P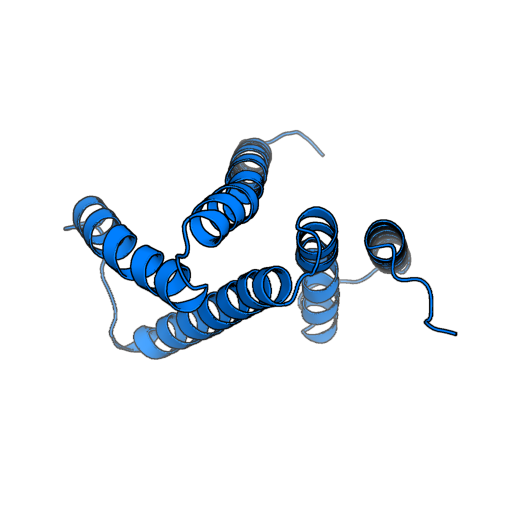rotein AF-A0A497LPA5-F1 (afdb_monomer_lite)

pLDDT: mean 80.52, std 7.88, range [37.75, 90.12]

Foldseek 3Di:
DDDDPVNVVVVVVVVVVVVLLVVLLVCVVVVQALLNSLVVCCVVVVVVVCVVCPPPDDDDPVCVVVVVVVSVVVSVVSSVLSVCVVVPQDSQLSVLQVVLVVLVVVVVCVVVVVDDDDPVVNVVNVVSNVVSVVSNVDDPDD

Sequence (142 aa):
MKFTKSHALLVIASIGFSFILVFSTTLKNSGISSLQQVFSRMAFSLPLIFLLMMGKAKLEFRDSPHFMLRGLVFSAFLFSALSSIAFGCPVPVTVALIYTQPFFTAVISFLSGREKTSARKLAIVLVGMFGAFLASGLTPQQ

Secondary structure (DSSP, 8-state):
----HHHHHHHHHHHHHHHHHHHHHHHHHTT--HHHHHHHHHHHHHHHHHHHHTTT----GGGHHHHHHHHHHHHHHHHHHHHHHHTT--HHHHHHHHTTHHHHHHHHHHHTT-S---HHHHHHHHHHHHHHHHHTT-PPP-

Structure (mmCIF, N/CA/C/O backbone):
data_AF-A0A497LPA5-F1
#
_entry.id   AF-A0A497LPA5-F1
#
loop_
_atom_site.group_PDB
_atom_site.id
_atom_site.type_symbol
_atom_site.label_atom_id
_atom_site.label_alt_id
_atom_site.label_comp_id
_atom_site.label_asym_id
_atom_site.label_entity_id
_atom_site.label_seq_id
_atom_site.pdbx_PDB_ins_code
_atom_site.Cartn_x
_atom_site.Cartn_y
_atom_site.Cartn_z
_atom_site.occupancy
_atom_site.B_iso_or_equiv
_atom_site.auth_seq_id
_atom_site.auth_comp_id
_atom_site.auth_asym_id
_atom_site.auth_atom_id
_atom_site.pdbx_PDB_model_num
ATOM 1 N N . MET A 1 1 ? -29.089 -2.708 3.037 1.00 57.69 1 MET A N 1
ATOM 2 C CA . MET A 1 1 ? -28.338 -1.622 3.714 1.00 57.69 1 MET A CA 1
ATOM 3 C C . MET A 1 1 ? -28.682 -0.308 3.026 1.00 57.69 1 MET A C 1
ATOM 5 O O . MET A 1 1 ? -28.782 -0.318 1.807 1.00 57.69 1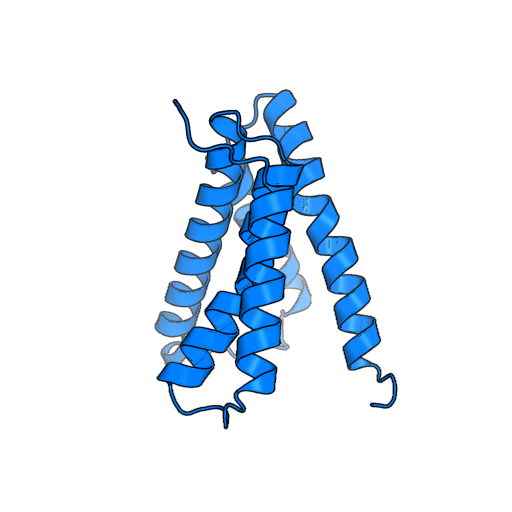 MET A O 1
ATOM 9 N N . LYS A 1 2 ? -28.919 0.786 3.765 1.00 63.50 2 LYS A N 1
ATOM 10 C CA . LYS A 1 2 ? -29.151 2.117 3.170 1.00 63.50 2 LYS A CA 1
ATOM 11 C C . LYS A 1 2 ? -27.805 2.751 2.803 1.00 63.50 2 LYS A C 1
ATOM 13 O O . LYS A 1 2 ? -26.860 2.636 3.580 1.00 63.50 2 LYS A O 1
ATOM 18 N N . PHE A 1 3 ? -27.720 3.405 1.647 1.00 74.69 3 PHE A N 1
ATOM 19 C CA . PHE A 1 3 ? -26.517 4.127 1.228 1.00 74.69 3 PHE A CA 1
ATOM 20 C C . PHE A 1 3 ? -26.295 5.321 2.166 1.00 74.69 3 PHE A C 1
ATOM 22 O O . PHE A 1 3 ? -27.200 6.127 2.376 1.00 74.69 3 PHE A O 1
ATOM 29 N N . THR A 1 4 ? -25.120 5.410 2.785 1.00 89.06 4 THR A N 1
ATOM 30 C CA . THR A 1 4 ? -24.794 6.461 3.766 1.00 89.06 4 THR A CA 1
ATOM 31 C C . THR A 1 4 ? -23.632 7.325 3.284 1.00 89.06 4 THR A C 1
ATOM 33 O O . THR A 1 4 ? -22.906 6.940 2.369 1.00 89.06 4 THR A O 1
ATOM 36 N N . LYS A 1 5 ? -23.397 8.473 3.936 1.00 82.62 5 LYS A N 1
ATOM 37 C CA . LYS A 1 5 ? -22.243 9.352 3.657 1.00 82.62 5 LYS A CA 1
ATOM 38 C C . LYS A 1 5 ? -20.899 8.602 3.691 1.00 82.62 5 LYS A C 1
ATOM 40 O O . LYS A 1 5 ? -20.010 8.904 2.904 1.00 82.62 5 LYS A O 1
ATOM 45 N N . SER A 1 6 ? -20.775 7.577 4.536 1.00 79.81 6 SER A N 1
ATOM 46 C CA . SER A 1 6 ? -19.594 6.704 4.598 1.00 79.81 6 SER A CA 1
ATOM 47 C C . SER A 1 6 ? -19.369 5.915 3.305 1.00 79.81 6 SER A C 1
ATOM 49 O O . SER A 1 6 ? -18.229 5.748 2.888 1.00 79.81 6 SER A O 1
ATOM 51 N N . HIS A 1 7 ? -20.442 5.471 2.640 1.00 82.69 7 HIS A N 1
ATOM 52 C CA . HIS A 1 7 ? -20.341 4.769 1.358 1.00 82.69 7 HIS A CA 1
ATOM 53 C C . HIS A 1 7 ? -19.873 5.719 0.249 1.00 82.69 7 HIS A C 1
ATOM 55 O O . HIS A 1 7 ? -19.032 5.341 -0.559 1.00 82.69 7 HIS A O 1
ATOM 61 N N . ALA A 1 8 ? -20.338 6.972 0.252 1.00 84.00 8 ALA A N 1
ATOM 62 C CA . ALA A 1 8 ? -19.860 7.987 -0.687 1.00 84.00 8 ALA A CA 1
ATOM 63 C C . ALA A 1 8 ? -18.360 8.293 -0.498 1.00 84.00 8 ALA A C 1
ATOM 65 O O . ALA A 1 8 ? -17.615 8.338 -1.474 1.00 84.00 8 ALA A O 1
ATOM 66 N N . LEU A 1 9 ? -17.900 8.433 0.753 1.00 83.75 9 LEU A N 1
ATOM 67 C CA . LEU A 1 9 ? -16.475 8.619 1.059 1.00 83.75 9 LEU A CA 1
ATOM 68 C C . LEU A 1 9 ? -15.623 7.425 0.606 1.00 83.75 9 LEU A C 1
ATOM 70 O O . LEU A 1 9 ? -14.528 7.627 0.087 1.00 83.75 9 LEU A O 1
ATOM 74 N N . LEU A 1 10 ? -16.132 6.198 0.757 1.00 81.50 10 LEU A N 1
ATOM 75 C CA . LEU A 1 10 ? -15.461 4.993 0.263 1.00 81.50 10 LEU A CA 1
ATOM 76 C C . LEU A 1 10 ? -15.319 5.004 -1.260 1.00 81.50 10 LEU A C 1
ATOM 78 O O . LEU A 1 10 ? -14.233 4.731 -1.756 1.00 81.50 10 LEU A O 1
ATOM 82 N N . VAL A 1 11 ? -16.369 5.376 -1.996 1.00 84.25 11 VAL A N 1
ATOM 83 C CA . VAL A 1 11 ? -16.310 5.471 -3.465 1.00 84.25 11 VAL A CA 1
ATOM 84 C C . VAL A 1 11 ? -15.262 6.493 -3.909 1.00 84.25 11 VAL A C 1
ATOM 86 O O . VAL A 1 11 ? -14.435 6.188 -4.765 1.00 84.25 11 VAL A O 1
ATOM 89 N N . ILE A 1 12 ? -15.239 7.679 -3.292 1.00 84.88 12 ILE A N 1
ATOM 90 C CA . ILE A 1 12 ? -14.239 8.716 -3.594 1.00 84.88 12 ILE A CA 1
ATOM 91 C C . ILE A 1 12 ? -12.823 8.202 -3.306 1.00 84.88 12 ILE A C 1
ATOM 93 O O . ILE A 1 12 ? -11.924 8.375 -4.130 1.00 84.88 12 ILE A O 1
ATOM 97 N N . ALA A 1 13 ? -12.624 7.530 -2.169 1.00 81.62 13 ALA A N 1
ATOM 98 C CA . ALA A 1 13 ? -11.336 6.945 -1.817 1.00 81.62 13 ALA A CA 1
ATOM 99 C C . ALA A 1 13 ? -10.897 5.875 -2.830 1.00 81.62 13 ALA A C 1
ATOM 101 O O . ALA A 1 13 ? -9.744 5.886 -3.254 1.00 81.62 13 ALA A O 1
ATOM 102 N N . SER A 1 14 ? -11.800 4.991 -3.265 1.00 78.00 14 SER A N 1
ATOM 103 C CA . SER A 1 14 ? -11.516 3.956 -4.269 1.00 78.00 14 SER A CA 1
ATOM 104 C C . SER A 1 14 ? -11.117 4.546 -5.622 1.00 78.00 14 SER A C 1
ATOM 106 O O . SER A 1 14 ? -10.152 4.083 -6.235 1.00 78.00 14 SER A O 1
ATOM 108 N N . ILE A 1 15 ? -11.805 5.602 -6.065 1.00 81.88 15 ILE A N 1
ATOM 109 C CA . ILE A 1 15 ? -11.448 6.328 -7.290 1.00 81.88 15 ILE A CA 1
ATOM 110 C C . ILE A 1 15 ? -10.050 6.935 -7.139 1.00 81.88 15 ILE A C 1
ATOM 112 O O . ILE A 1 15 ? -9.188 6.693 -7.979 1.00 81.88 15 ILE A O 1
ATOM 116 N N . GLY A 1 16 ? -9.783 7.642 -6.036 1.00 79.69 16 GLY A N 1
ATOM 117 C CA . GLY A 1 16 ? -8.472 8.240 -5.768 1.00 79.69 16 GLY A CA 1
ATOM 118 C C . GLY A 1 16 ? -7.336 7.212 -5.725 1.00 79.69 16 GLY A C 1
ATOM 119 O O . GLY A 1 16 ? -6.281 7.429 -6.317 1.00 79.69 16 GLY A O 1
ATOM 120 N N . PHE A 1 17 ? -7.564 6.057 -5.092 1.00 74.88 17 PHE A N 1
ATOM 121 C CA . PHE A 1 17 ? -6.585 4.969 -5.028 1.00 74.88 17 PHE A CA 1
ATOM 122 C C . PHE A 1 17 ? -6.252 4.378 -6.401 1.00 74.88 17 PHE A C 1
ATOM 124 O O . PHE A 1 17 ? -5.106 3.989 -6.624 1.00 74.88 17 PHE A O 1
ATOM 131 N N . SER A 1 18 ? -7.218 4.344 -7.322 1.00 72.75 18 SER A N 1
ATOM 132 C CA . SER A 1 18 ? -7.024 3.795 -8.671 1.00 72.75 18 SER A CA 1
ATOM 133 C C . SER A 1 18 ? -6.008 4.603 -9.488 1.00 72.75 18 SER A C 1
ATOM 135 O O . SER A 1 18 ? -5.280 4.045 -10.306 1.00 72.75 18 SER A O 1
ATOM 137 N N . PHE A 1 19 ? -5.884 5.906 -9.224 1.00 80.06 19 PHE A N 1
ATOM 138 C CA . PHE A 1 19 ? -4.924 6.770 -9.912 1.00 80.06 19 PHE A CA 1
ATOM 139 C C . PHE A 1 19 ? -3.478 6.572 -9.445 1.00 80.06 19 PHE A C 1
ATOM 141 O O . PHE A 1 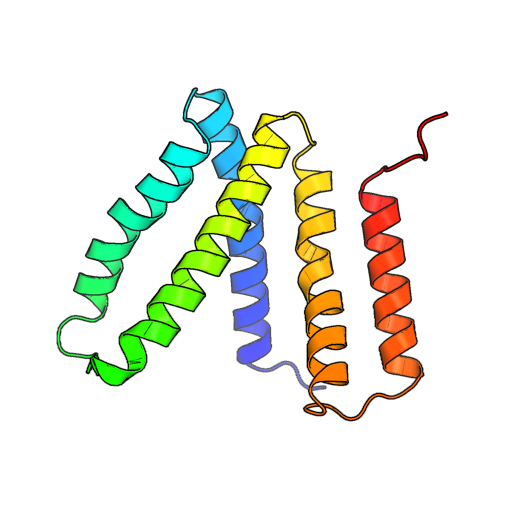19 ? -2.553 6.807 -10.221 1.00 80.06 19 PHE A O 1
ATOM 148 N N . ILE A 1 20 ? -3.254 6.115 -8.209 1.00 77.81 20 ILE A N 1
ATOM 149 C CA . ILE A 1 20 ? -1.915 6.082 -7.594 1.00 77.81 20 ILE A CA 1
ATOM 150 C C . ILE A 1 20 ? -0.940 5.237 -8.422 1.00 77.81 20 ILE A C 1
ATOM 152 O O . ILE A 1 20 ? 0.147 5.703 -8.762 1.00 77.81 20 ILE A O 1
ATOM 156 N N . LEU A 1 21 ? -1.325 4.006 -8.767 1.00 73.38 21 LEU A N 1
ATOM 157 C CA . LEU A 1 21 ? -0.446 3.085 -9.497 1.00 73.38 21 LEU A CA 1
ATOM 158 C C . LEU A 1 21 ? -0.307 3.468 -10.979 1.00 73.38 21 LEU A C 1
ATOM 160 O O . LEU A 1 21 ? 0.753 3.261 -11.569 1.00 73.38 21 LEU A O 1
ATOM 164 N N . VAL A 1 22 ? -1.327 4.111 -11.557 1.00 77.06 22 VAL A N 1
ATOM 165 C CA . VAL A 1 22 ? -1.273 4.658 -12.921 1.00 77.06 22 VAL A CA 1
ATOM 166 C C . VAL A 1 22 ? -0.249 5.794 -13.005 1.00 77.06 22 VAL A C 1
ATOM 168 O O . VAL A 1 22 ? 0.686 5.711 -13.797 1.00 77.06 22 VAL A O 1
ATOM 171 N N . PHE A 1 23 ? -0.348 6.809 -12.139 1.00 81.88 23 PHE A N 1
ATOM 172 C CA . PHE A 1 23 ? 0.633 7.901 -12.090 1.00 81.88 23 PHE A CA 1
ATOM 173 C C . PHE A 1 23 ? 2.033 7.405 -11.733 1.00 81.88 23 PHE A C 1
ATOM 175 O O . PHE A 1 23 ? 3.018 7.875 -12.296 1.00 81.88 23 PHE A O 1
ATOM 182 N N . SER A 1 24 ? 2.130 6.426 -10.834 1.00 75.44 24 SER A N 1
ATOM 183 C CA . SER A 1 24 ? 3.407 5.813 -10.475 1.00 75.44 24 SER A CA 1
ATOM 184 C C . SER A 1 24 ? 4.102 5.144 -11.665 1.00 75.44 24 SER A C 1
ATOM 186 O O . SER A 1 24 ? 5.322 5.242 -11.814 1.00 75.44 24 SER A O 1
ATOM 188 N N . THR A 1 25 ? 3.326 4.524 -12.555 1.00 77.75 25 THR A N 1
ATOM 189 C CA . THR A 1 25 ? 3.847 3.929 -13.791 1.00 77.75 25 THR A CA 1
ATOM 190 C C . THR A 1 25 ? 4.362 5.006 -14.739 1.00 77.75 25 THR A C 1
ATOM 192 O O . THR A 1 25 ? 5.459 4.868 -15.274 1.00 77.75 25 THR A O 1
ATOM 195 N N . THR A 1 26 ? 3.646 6.123 -14.880 1.00 83.62 26 THR A N 1
ATOM 196 C CA . THR A 1 26 ? 4.128 7.281 -15.649 1.00 83.62 26 THR A CA 1
ATOM 197 C C . THR A 1 26 ? 5.443 7.823 -15.086 1.00 83.62 26 THR A C 1
ATOM 199 O O . THR A 1 26 ? 6.391 8.018 -15.839 1.00 83.62 26 THR A O 1
ATOM 202 N N . LEU A 1 27 ? 5.544 8.000 -13.764 1.00 82.12 27 LEU A N 1
ATOM 203 C CA . LEU A 1 27 ? 6.775 8.460 -13.107 1.00 82.12 27 LEU A CA 1
ATOM 204 C C . LEU A 1 27 ? 7.935 7.477 -13.316 1.00 82.12 27 LEU A C 1
ATOM 206 O O . LEU A 1 27 ? 9.063 7.903 -13.561 1.00 82.12 27 LEU A O 1
ATOM 210 N N . LYS A 1 28 ? 7.658 6.168 -13.274 1.00 81.25 28 LYS A N 1
ATOM 211 C CA . LYS A 1 28 ? 8.649 5.129 -13.576 1.00 81.25 28 LYS A CA 1
ATOM 212 C C . LYS A 1 28 ? 9.131 5.222 -15.025 1.00 81.25 28 LYS A C 1
ATOM 214 O O . LYS A 1 28 ? 10.333 5.152 -15.258 1.00 81.25 28 LYS A O 1
ATOM 219 N N . ASN A 1 29 ? 8.223 5.398 -15.985 1.00 83.88 29 ASN A N 1
ATOM 220 C CA . ASN A 1 29 ? 8.575 5.543 -17.402 1.00 83.88 29 ASN A CA 1
ATOM 221 C C . ASN A 1 29 ? 9.432 6.794 -17.658 1.00 83.88 29 ASN A C 1
ATOM 223 O O . ASN A 1 29 ? 10.257 6.791 -18.565 1.00 83.88 29 ASN A O 1
ATOM 227 N N . SER A 1 30 ? 9.301 7.821 -16.815 1.00 86.06 30 SER A N 1
ATOM 228 C CA . SER A 1 30 ? 10.179 8.998 -16.795 1.00 86.06 30 SER A CA 1
ATOM 229 C C . SER A 1 30 ? 11.524 8.775 -16.079 1.00 86.06 30 SER A C 1
ATOM 231 O O . SER A 1 30 ? 12.273 9.728 -15.884 1.00 86.06 30 SER A O 1
ATOM 233 N N . GLY A 1 31 ? 11.839 7.545 -15.657 1.00 85.00 31 GLY A N 1
ATOM 234 C CA . GLY A 1 31 ? 13.106 7.175 -15.017 1.00 85.00 31 GLY A CA 1
ATOM 235 C C . GLY A 1 31 ? 13.141 7.311 -13.491 1.00 85.00 31 GLY A C 1
ATOM 236 O O . GLY A 1 31 ? 14.187 7.078 -12.887 1.00 85.00 31 GLY A O 1
ATOM 237 N N . ILE A 1 32 ? 12.025 7.661 -12.839 1.00 86.81 32 ILE A N 1
ATOM 238 C CA . ILE A 1 32 ? 11.981 7.840 -11.379 1.00 86.81 32 ILE A CA 1
ATOM 239 C C . ILE A 1 32 ? 11.872 6.482 -10.685 1.00 86.81 32 ILE A C 1
A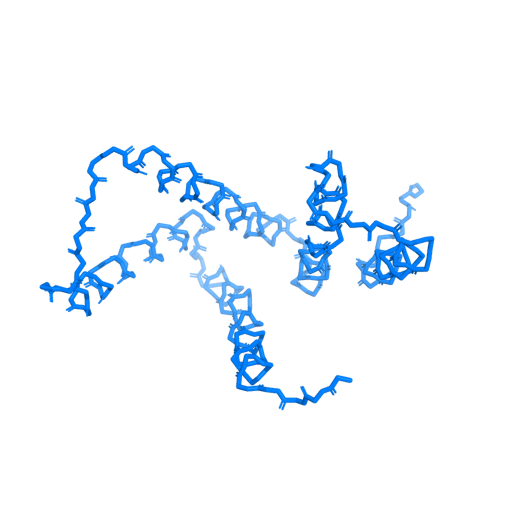TOM 241 O O . ILE A 1 32 ? 10.932 5.714 -10.917 1.00 86.81 32 ILE A O 1
ATOM 245 N N . SER A 1 33 ? 12.801 6.202 -9.770 1.00 86.25 33 SER A N 1
ATOM 246 C CA . SER A 1 33 ? 12.846 4.922 -9.060 1.00 86.25 33 SER A CA 1
ATOM 247 C C . SER A 1 33 ? 11.680 4.748 -8.080 1.00 86.25 33 SER A C 1
ATOM 249 O O . SER A 1 33 ? 11.174 5.710 -7.501 1.00 86.25 33 SER A O 1
ATOM 251 N N . SER A 1 34 ? 11.278 3.500 -7.821 1.00 82.06 34 SER A N 1
ATOM 252 C CA . SER A 1 34 ? 10.228 3.173 -6.841 1.00 82.06 34 SER A CA 1
ATOM 253 C C . SER A 1 34 ? 10.515 3.759 -5.457 1.00 82.06 34 SER A C 1
ATOM 255 O O . SER A 1 34 ? 9.610 4.238 -4.777 1.00 82.06 34 SER A O 1
ATOM 257 N N . LEU A 1 35 ? 11.789 3.765 -5.056 1.00 83.62 35 LEU A N 1
ATOM 258 C CA . LEU A 1 35 ? 12.232 4.337 -3.791 1.00 83.62 35 LEU A CA 1
ATOM 259 C C . LEU A 1 35 ? 12.033 5.859 -3.776 1.00 83.62 35 LEU A C 1
ATOM 261 O O . LEU A 1 35 ? 11.434 6.383 -2.839 1.00 83.62 35 LEU A O 1
ATOM 265 N N . GLN A 1 36 ? 12.452 6.556 -4.840 1.00 84.75 36 GLN A N 1
ATOM 266 C CA . GLN A 1 36 ? 12.224 7.996 -4.992 1.00 84.75 36 GLN A CA 1
ATOM 267 C C . GLN A 1 36 ? 10.736 8.331 -4.899 1.00 84.75 36 GLN A C 1
ATOM 269 O O . GLN A 1 36 ? 10.373 9.235 -4.160 1.00 84.75 36 GLN A O 1
ATOM 274 N N . GLN A 1 37 ? 9.860 7.564 -5.548 1.00 84.94 37 GLN A N 1
ATOM 275 C CA . GLN A 1 37 ? 8.416 7.805 -5.483 1.00 84.94 37 GLN A CA 1
ATOM 276 C C . GLN A 1 37 ? 7.852 7.683 -4.053 1.00 84.94 37 GLN A C 1
ATOM 278 O O . GLN A 1 37 ? 7.053 8.525 -3.631 1.00 84.94 37 GLN A O 1
ATOM 283 N N . VAL A 1 38 ? 8.288 6.682 -3.275 1.00 84.69 38 VAL A N 1
ATOM 284 C CA . VAL A 1 38 ? 7.879 6.525 -1.864 1.00 84.69 38 VAL A CA 1
ATOM 285 C C . VAL A 1 38 ? 8.388 7.689 -1.008 1.00 84.69 38 VAL A C 1
ATOM 287 O O . VAL A 1 38 ? 7.619 8.254 -0.225 1.00 84.69 38 VAL A O 1
ATOM 290 N N . PHE A 1 39 ? 9.655 8.080 -1.175 1.00 85.12 39 PHE A N 1
ATOM 291 C CA . PHE A 1 39 ? 10.253 9.194 -0.435 1.00 85.12 39 PHE A CA 1
ATOM 292 C C . PHE A 1 39 ? 9.610 10.535 -0.789 1.00 85.12 39 PHE A C 1
ATOM 294 O O . PHE A 1 39 ? 9.220 11.277 0.113 1.00 85.12 39 PHE A O 1
ATOM 301 N N . SER A 1 40 ? 9.424 10.827 -2.078 1.00 84.44 40 SER A N 1
ATOM 302 C CA . SER A 1 40 ? 8.767 12.044 -2.558 1.00 84.44 40 SER A CA 1
ATOM 303 C C . SER A 1 40 ? 7.359 12.174 -1.994 1.00 84.44 40 SER A C 1
ATOM 305 O O . SER A 1 40 ? 6.974 13.260 -1.564 1.00 84.44 40 SER A O 1
ATOM 307 N N . ARG A 1 41 ? 6.606 11.068 -1.891 1.00 82.12 41 ARG A N 1
ATOM 308 C CA . ARG A 1 41 ? 5.300 11.085 -1.224 1.00 82.12 41 ARG A CA 1
ATOM 309 C C . ARG A 1 41 ? 5.423 11.624 0.198 1.00 82.12 41 ARG A C 1
ATOM 311 O O . ARG A 1 41 ? 4.668 12.518 0.558 1.00 82.12 41 ARG A O 1
ATOM 318 N N . MET A 1 42 ? 6.347 11.113 1.008 1.00 80.69 42 MET A N 1
ATOM 319 C CA . MET A 1 42 ? 6.510 11.584 2.391 1.00 80.69 42 MET A CA 1
ATOM 320 C C . MET A 1 42 ? 6.992 13.040 2.441 1.00 80.69 42 MET A C 1
ATOM 322 O O . MET A 1 42 ? 6.437 13.831 3.200 1.00 80.69 42 MET A O 1
ATOM 326 N N . ALA A 1 43 ? 7.951 13.400 1.586 1.00 85.56 43 ALA A N 1
ATOM 327 C CA . ALA A 1 43 ? 8.543 14.733 1.530 1.00 85.56 43 ALA A CA 1
ATOM 328 C C . ALA A 1 43 ? 7.526 15.828 1.169 1.00 85.56 43 ALA A C 1
ATOM 330 O O . ALA A 1 43 ? 7.544 16.890 1.781 1.00 85.56 43 ALA A O 1
ATOM 331 N N . PHE A 1 44 ? 6.613 15.570 0.226 1.00 86.25 44 PHE A N 1
ATOM 332 C CA . PHE A 1 44 ? 5.590 16.546 -0.168 1.00 86.25 44 PHE A CA 1
ATOM 333 C C . PHE A 1 44 ? 4.335 16.490 0.708 1.00 86.25 44 PHE A C 1
ATOM 335 O O . PHE A 1 44 ? 3.744 17.527 1.006 1.00 86.25 44 PHE A O 1
ATOM 342 N N . SER A 1 45 ? 3.922 15.300 1.157 1.00 85.44 45 SER A N 1
ATOM 343 C CA . SER A 1 45 ? 2.691 15.160 1.950 1.00 85.44 45 SER A CA 1
ATOM 344 C C . SER A 1 45 ? 2.845 15.718 3.360 1.00 85.44 45 SER A C 1
ATOM 346 O O . SER A 1 45 ? 1.894 16.276 3.898 1.00 85.44 45 SER A O 1
ATOM 348 N N . LEU A 1 46 ? 4.019 15.554 3.978 1.00 85.38 46 LEU A N 1
ATOM 349 C CA . LEU A 1 46 ? 4.228 15.925 5.376 1.00 85.38 46 LEU A CA 1
ATOM 350 C C . LEU A 1 46 ? 4.070 17.441 5.619 1.00 85.38 46 LEU A C 1
ATOM 352 O O . LEU A 1 46 ? 3.298 17.786 6.513 1.00 85.38 46 LEU A O 1
ATOM 356 N N . PRO A 1 47 ? 4.682 18.350 4.829 1.00 85.50 47 PRO A N 1
ATOM 357 C CA . PRO A 1 47 ? 4.461 19.790 4.975 1.00 85.50 47 PRO A CA 1
ATOM 358 C C . PRO A 1 47 ? 3.000 20.190 4.751 1.00 85.50 47 PRO A C 1
ATOM 360 O O . PRO A 1 47 ? 2.452 20.973 5.520 1.00 85.50 47 PRO A O 1
ATOM 363 N N . LEU A 1 48 ? 2.345 19.615 3.737 1.00 85.56 48 LEU A N 1
ATOM 364 C CA . LEU A 1 48 ? 0.935 19.880 3.433 1.00 85.56 48 LEU A CA 1
ATOM 365 C C . LEU A 1 48 ? 0.018 19.481 4.593 1.00 85.56 48 LEU A C 1
ATOM 367 O O . LEU A 1 48 ? -0.828 20.264 5.022 1.00 85.56 48 LEU A O 1
ATOM 371 N N . ILE A 1 49 ? 0.204 18.275 5.132 1.00 84.94 49 ILE A N 1
ATOM 372 C CA . ILE A 1 49 ? -0.571 17.784 6.275 1.00 84.94 49 ILE A CA 1
ATOM 373 C C . ILE A 1 49 ? -0.270 18.622 7.520 1.00 84.94 49 ILE A C 1
ATOM 375 O O . ILE A 1 49 ? -1.197 18.986 8.240 1.00 84.94 49 ILE A O 1
ATOM 379 N N . PHE A 1 50 ? 0.996 18.973 7.756 1.00 84.69 50 PHE A N 1
ATOM 380 C CA . PHE A 1 50 ? 1.389 19.821 8.877 1.00 84.69 50 PHE A CA 1
ATOM 381 C C . PHE A 1 50 ? 0.695 21.188 8.822 1.00 84.69 50 PHE A C 1
ATOM 383 O O . PHE A 1 50 ? 0.088 21.591 9.810 1.00 84.69 50 PHE A O 1
ATOM 390 N N . LEU A 1 51 ? 0.688 21.851 7.660 1.00 86.50 51 LEU A N 1
ATOM 391 C CA . LEU A 1 51 ? -0.015 23.123 7.455 1.00 86.50 51 LEU A CA 1
ATOM 392 C C . LEU A 1 51 ? -1.522 23.003 7.727 1.00 86.50 51 LEU A C 1
ATOM 394 O O . LEU A 1 51 ? -2.102 23.863 8.385 1.00 86.50 51 LEU A O 1
ATOM 398 N N . LEU A 1 52 ? -2.159 21.922 7.267 1.00 84.62 52 LEU A N 1
ATOM 399 C CA . LEU A 1 52 ? -3.594 21.687 7.468 1.00 84.62 52 LEU A CA 1
ATOM 400 C C . LEU A 1 52 ? -3.964 21.373 8.927 1.00 84.62 52 LEU A C 1
ATOM 402 O O . LEU A 1 52 ? -5.082 21.666 9.363 1.00 84.62 52 LEU A O 1
ATOM 406 N N . MET A 1 53 ? -3.047 20.753 9.671 1.00 83.00 53 MET A N 1
ATOM 407 C CA . MET A 1 53 ? -3.263 20.301 11.049 1.00 83.00 53 MET A CA 1
ATOM 408 C C . MET A 1 53 ? -2.697 21.255 12.104 1.00 83.00 53 MET A C 1
ATOM 410 O O . MET A 1 53 ? -2.911 21.029 13.301 1.00 83.00 53 MET A O 1
ATOM 414 N N . MET A 1 54 ? -2.008 22.318 11.686 1.00 81.38 54 MET A N 1
ATOM 415 C CA . MET A 1 54 ? -1.388 23.289 12.579 1.00 81.38 54 MET A CA 1
ATOM 416 C C . MET A 1 54 ? -2.433 23.870 13.546 1.00 81.38 54 MET A C 1
ATOM 418 O O . MET A 1 54 ? -3.473 24.383 13.134 1.00 81.38 54 MET A O 1
ATOM 422 N N . GLY A 1 55 ? -2.188 23.718 14.850 1.00 75.69 55 GLY A N 1
ATOM 423 C CA . GLY A 1 55 ? -3.086 24.174 15.921 1.00 75.69 55 GLY A CA 1
ATOM 424 C C . GLY A 1 55 ? -4.313 23.292 16.199 1.00 75.69 55 GLY A C 1
ATOM 425 O O . GLY A 1 55 ? -5.053 23.580 17.135 1.00 75.69 55 GLY A O 1
ATOM 426 N N . LYS A 1 56 ? -4.539 22.214 15.434 1.00 78.50 56 LYS A N 1
ATOM 427 C CA . LYS A 1 56 ? -5.708 21.321 15.588 1.00 78.50 56 LYS A CA 1
ATOM 428 C C . LYS A 1 56 ? -5.376 19.951 16.174 1.00 78.50 56 LYS A C 1
ATOM 430 O O . LYS A 1 56 ? -6.263 19.290 16.706 1.00 78.50 56 LYS A O 1
ATOM 435 N N . ALA A 1 57 ? -4.126 19.506 16.064 1.00 73.94 57 ALA A N 1
ATOM 436 C CA . ALA A 1 57 ? -3.703 18.186 16.515 1.00 73.94 57 ALA A CA 1
ATOM 437 C C . ALA A 1 57 ? -2.890 18.262 17.810 1.00 73.94 57 ALA A C 1
ATOM 439 O O . ALA A 1 57 ? -1.882 18.963 17.875 1.00 73.94 57 ALA A O 1
ATOM 440 N N . LYS A 1 58 ? -3.299 17.493 18.824 1.00 74.00 58 LYS A N 1
ATOM 441 C CA . LYS A 1 58 ? -2.445 17.152 19.965 1.00 74.00 58 LYS A CA 1
ATOM 442 C C . LYS A 1 58 ? -1.774 15.820 19.650 1.00 74.00 58 LYS A C 1
ATOM 444 O O . LYS A 1 58 ? -2.458 14.811 19.518 1.00 74.00 58 LYS A O 1
ATOM 449 N N . LEU A 1 59 ? -0.458 15.836 19.467 1.00 70.44 59 LEU A N 1
ATOM 450 C CA . LEU A 1 59 ? 0.336 14.622 19.294 1.00 70.44 59 LEU A CA 1
ATOM 451 C C . LEU A 1 59 ? 0.877 14.207 20.659 1.00 70.44 59 LEU A C 1
ATOM 453 O O . LEU A 1 59 ? 1.661 14.936 21.264 1.00 70.44 59 LEU A O 1
ATOM 457 N N . GLU A 1 60 ? 0.454 13.045 21.143 1.00 80.81 60 GLU A N 1
ATOM 458 C CA . GLU A 1 60 ? 1.029 12.443 22.340 1.00 80.81 60 GLU A CA 1
ATOM 459 C C . GLU A 1 60 ? 2.220 11.567 21.951 1.00 80.81 60 GLU A C 1
ATOM 461 O O . GLU A 1 60 ? 2.095 10.635 21.156 1.00 80.81 60 GLU A O 1
ATOM 466 N N . PHE A 1 61 ? 3.388 11.828 22.546 1.00 79.00 61 PHE A N 1
ATOM 467 C CA . PHE A 1 61 ? 4.604 11.054 22.269 1.00 79.00 61 PHE A CA 1
ATOM 468 C C . PHE A 1 61 ? 4.478 9.567 22.627 1.00 79.00 61 PHE A C 1
ATOM 470 O O . PHE A 1 61 ? 5.216 8.745 22.086 1.00 79.00 61 PHE A O 1
ATOM 477 N N . ARG A 1 62 ? 3.535 9.215 23.508 1.00 84.50 62 ARG A N 1
ATOM 478 C CA . ARG A 1 62 ? 3.249 7.830 23.893 1.00 84.50 62 ARG A CA 1
ATOM 479 C C . ARG A 1 62 ? 2.698 7.000 22.731 1.00 84.50 62 ARG A C 1
ATOM 481 O O . ARG A 1 62 ? 2.971 5.807 22.667 1.00 84.50 62 ARG A O 1
ATOM 488 N N . ASP A 1 63 ? 1.995 7.631 21.793 1.00 87.06 63 ASP A N 1
ATOM 489 C CA . ASP A 1 63 ? 1.398 6.956 20.637 1.00 87.06 63 ASP A CA 1
ATOM 490 C C . ASP A 1 63 ? 2.358 6.890 19.434 1.00 87.06 63 ASP A C 1
ATOM 492 O O . ASP A 1 63 ? 2.092 6.193 18.450 1.00 87.06 63 ASP A O 1
ATOM 496 N N . SER A 1 64 ? 3.510 7.569 19.517 1.00 84.44 64 SER A N 1
ATOM 497 C CA . SER A 1 64 ? 4.540 7.598 18.471 1.00 84.44 64 SER A CA 1
ATOM 498 C C . SER A 1 64 ? 4.940 6.211 17.955 1.00 84.44 64 SER A C 1
ATOM 500 O O . SER A 1 64 ? 5.002 6.056 16.733 1.00 84.44 64 SER A O 1
ATOM 502 N N . PRO A 1 65 ? 5.144 5.173 18.797 1.00 89.62 65 PRO A N 1
ATOM 503 C CA . PRO A 1 65 ? 5.482 3.838 18.302 1.00 89.62 65 PRO A CA 1
ATOM 504 C C . PRO A 1 65 ? 4.403 3.247 17.384 1.00 89.62 65 PRO A C 1
ATOM 506 O O . PRO A 1 65 ? 4.724 2.634 16.365 1.00 89.62 65 PRO A O 1
ATOM 509 N N . HIS A 1 66 ? 3.119 3.471 17.686 1.00 86.25 66 HIS A N 1
ATOM 510 C CA . HIS A 1 66 ? 2.012 2.994 16.855 1.00 86.25 66 HIS A CA 1
ATOM 511 C C . HIS A 1 66 ? 1.962 3.719 15.507 1.00 86.25 66 HIS A C 1
ATOM 513 O O . HIS A 1 66 ? 1.759 3.084 14.467 1.00 86.25 66 HIS A O 1
ATOM 519 N N . PHE A 1 67 ? 2.197 5.034 15.504 1.00 86.75 67 PHE A N 1
ATOM 520 C CA . PHE A 1 67 ? 2.280 5.810 14.268 1.00 86.75 67 PHE A CA 1
ATOM 521 C C . PHE A 1 67 ? 3.480 5.401 13.410 1.00 86.75 67 PHE A C 1
ATOM 523 O O . PHE A 1 67 ? 3.327 5.237 12.198 1.00 86.75 67 PHE A O 1
ATOM 530 N N . MET A 1 68 ? 4.641 5.170 14.028 1.00 87.38 68 MET A N 1
ATOM 531 C CA . MET A 1 68 ? 5.844 4.700 13.339 1.00 87.38 68 MET A CA 1
ATOM 532 C C . MET A 1 68 ? 5.627 3.328 12.708 1.00 87.38 68 MET A C 1
ATOM 534 O O . MET A 1 68 ? 5.904 3.157 11.523 1.00 87.38 68 MET A O 1
ATOM 538 N N . LEU A 1 69 ? 5.073 2.369 13.457 1.00 89.69 69 LEU A N 1
ATOM 539 C CA . LEU A 1 69 ? 4.811 1.027 12.941 1.00 89.69 69 LEU A CA 1
ATOM 540 C C . LEU A 1 69 ? 3.818 1.059 11.774 1.00 89.69 69 LEU A C 1
ATOM 542 O O . LEU A 1 69 ? 4.058 0.442 10.737 1.00 89.69 69 LEU A O 1
ATOM 546 N N . ARG A 1 70 ? 2.732 1.832 11.899 1.00 87.56 70 ARG A N 1
ATOM 547 C CA . ARG A 1 70 ? 1.763 2.022 10.810 1.00 87.56 70 ARG A CA 1
ATOM 548 C C . ARG A 1 70 ? 2.418 2.640 9.573 1.00 87.56 70 ARG A C 1
ATOM 550 O O . ARG A 1 70 ? 2.161 2.185 8.459 1.00 87.56 70 ARG A O 1
ATOM 557 N N . GLY A 1 71 ? 3.247 3.666 9.764 1.00 87.06 71 GLY A N 1
ATOM 558 C CA . GLY A 1 71 ? 3.992 4.318 8.690 1.00 87.06 71 GLY A CA 1
ATOM 559 C C . GLY A 1 71 ? 4.942 3.352 7.986 1.00 87.06 71 GLY A C 1
ATOM 560 O O . GLY A 1 71 ? 4.930 3.275 6.761 1.00 87.06 71 GLY A O 1
ATOM 561 N N . LEU A 1 72 ? 5.695 2.561 8.754 1.00 89.31 72 LEU A N 1
ATOM 562 C CA . LEU A 1 72 ? 6.620 1.556 8.237 1.00 89.31 72 LEU A CA 1
ATOM 563 C C . LEU A 1 72 ? 5.895 0.497 7.401 1.00 89.31 72 LEU A C 1
ATOM 565 O O . LEU A 1 72 ? 6.274 0.270 6.255 1.00 89.31 72 LEU A O 1
ATOM 569 N N . VAL A 1 73 ? 4.823 -0.100 7.935 1.00 90.12 73 VAL A N 1
ATOM 570 C CA . VAL A 1 73 ? 4.022 -1.112 7.223 1.00 90.12 73 VAL A CA 1
ATOM 571 C C . VAL A 1 73 ? 3.466 -0.543 5.918 1.00 90.12 73 VAL A C 1
ATOM 573 O O . VAL A 1 73 ? 3.549 -1.186 4.874 1.00 90.12 73 VAL A O 1
ATOM 576 N N . PHE A 1 74 ? 2.942 0.684 5.944 1.00 86.75 74 PHE A N 1
ATOM 577 C CA . PHE A 1 74 ? 2.369 1.310 4.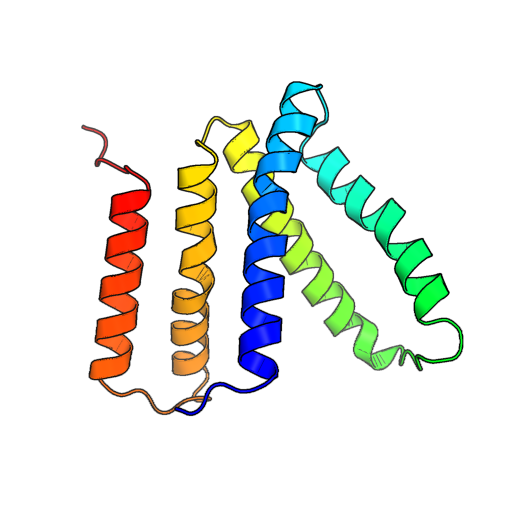755 1.00 86.75 74 PHE A CA 1
ATOM 578 C C . PHE A 1 74 ? 3.425 1.691 3.707 1.00 86.75 74 PHE A C 1
ATOM 580 O O . PHE A 1 74 ? 3.177 1.578 2.505 1.00 86.75 74 PHE A O 1
ATOM 587 N N . SER A 1 75 ? 4.606 2.131 4.141 1.00 86.50 75 SER A N 1
ATOM 588 C CA . SER A 1 75 ? 5.731 2.410 3.247 1.00 86.50 75 SER A CA 1
ATOM 589 C C . SER A 1 75 ? 6.297 1.130 2.635 1.00 86.50 75 SER A C 1
ATOM 591 O O . SER A 1 75 ? 6.531 1.105 1.431 1.00 86.50 75 SER A O 1
ATOM 593 N N . ALA A 1 76 ? 6.437 0.053 3.414 1.00 88.81 76 ALA A N 1
ATOM 594 C CA . ALA A 1 76 ? 6.860 -1.257 2.917 1.00 88.81 76 ALA A CA 1
ATOM 595 C C . ALA A 1 76 ? 5.855 -1.837 1.909 1.00 88.81 76 ALA A C 1
ATOM 597 O O . ALA A 1 76 ? 6.251 -2.326 0.850 1.00 88.81 76 ALA A O 1
ATOM 598 N N . PHE A 1 77 ? 4.556 -1.716 2.198 1.00 89.31 77 PHE A N 1
ATOM 599 C CA . PHE A 1 77 ? 3.480 -2.081 1.278 1.00 89.31 77 PHE A CA 1
ATOM 600 C C . PHE A 1 77 ? 3.599 -1.331 -0.055 1.00 89.31 77 PHE A C 1
ATOM 602 O O . PHE A 1 77 ? 3.638 -1.961 -1.113 1.00 89.31 77 PHE A O 1
ATOM 609 N N . LEU A 1 78 ? 3.709 0.004 -0.018 1.00 86.12 78 LEU A N 1
ATOM 610 C CA . LEU A 1 78 ? 3.813 0.795 -1.244 1.00 86.12 78 LEU A CA 1
ATOM 611 C C . LEU A 1 78 ? 5.098 0.458 -2.006 1.00 86.12 78 LEU A C 1
ATOM 613 O O . LEU A 1 78 ? 5.047 0.222 -3.207 1.00 86.12 78 LEU A O 1
ATOM 617 N N . PHE A 1 79 ? 6.236 0.388 -1.316 1.00 88.69 79 PHE A N 1
ATOM 618 C CA . PHE A 1 79 ? 7.510 0.036 -1.932 1.00 88.69 79 PHE A CA 1
ATOM 619 C C . PHE A 1 79 ? 7.441 -1.321 -2.642 1.00 88.69 79 PHE A C 1
ATOM 621 O O . PHE A 1 79 ? 7.902 -1.434 -3.776 1.00 88.69 79 PHE A O 1
ATOM 628 N N . SER A 1 80 ? 6.808 -2.322 -2.026 1.00 89.94 80 SER A N 1
ATOM 629 C CA . SER A 1 80 ? 6.622 -3.652 -2.621 1.00 89.94 80 SER A CA 1
ATOM 630 C C . SER A 1 80 ? 5.745 -3.597 -3.874 1.00 89.94 80 SER A C 1
ATOM 632 O O . SER A 1 80 ? 6.105 -4.165 -4.904 1.00 89.94 80 SER A O 1
ATOM 634 N N . ALA A 1 81 ? 4.635 -2.852 -3.828 1.00 87.56 81 ALA A N 1
ATOM 635 C CA . ALA A 1 81 ? 3.760 -2.647 -4.981 1.00 87.56 81 ALA A CA 1
ATOM 636 C C . ALA A 1 81 ? 4.511 -1.998 -6.155 1.00 87.56 81 ALA A C 1
ATOM 638 O O . ALA A 1 81 ? 4.490 -2.515 -7.273 1.00 87.56 81 ALA A O 1
ATOM 639 N N . LEU A 1 82 ? 5.235 -0.908 -5.894 1.00 86.06 82 LEU A N 1
ATOM 640 C CA . LEU A 1 82 ? 6.004 -0.203 -6.919 1.00 86.06 82 LEU A CA 1
ATOM 641 C C . LEU A 1 82 ? 7.165 -1.041 -7.451 1.00 86.06 82 LEU A C 1
ATOM 643 O O . LEU A 1 82 ? 7.464 -1.001 -8.640 1.00 86.06 82 LEU A O 1
ATOM 647 N N . SER A 1 83 ? 7.808 -1.825 -6.588 1.00 86.50 83 SER A N 1
ATOM 648 C CA . SER A 1 83 ? 8.872 -2.749 -6.985 1.00 86.50 83 SER A CA 1
ATOM 649 C C . SER A 1 83 ? 8.340 -3.881 -7.863 1.00 86.50 83 SER A C 1
ATOM 651 O O . SER A 1 83 ? 8.993 -4.236 -8.834 1.00 86.50 83 SER A O 1
ATOM 653 N N . SER A 1 84 ? 7.128 -4.392 -7.613 1.00 87.50 84 SER A N 1
ATOM 654 C CA . SER A 1 84 ? 6.515 -5.398 -8.496 1.00 87.50 84 SER A CA 1
ATOM 655 C C . SER A 1 84 ? 6.342 -4.871 -9.927 1.00 87.50 84 SER A C 1
ATOM 65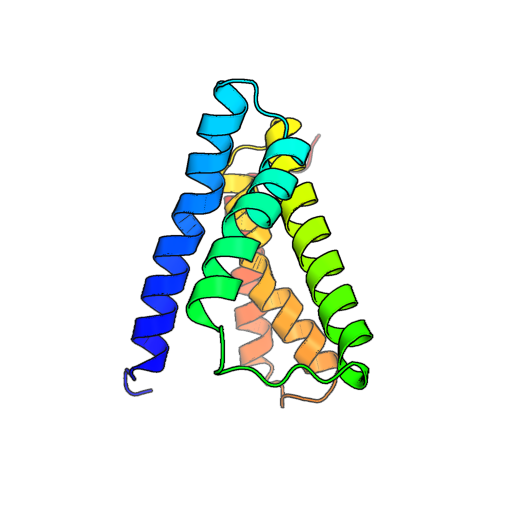7 O O . SER A 1 84 ? 6.704 -5.550 -10.886 1.00 87.50 84 SER A O 1
ATOM 659 N N . ILE A 1 85 ? 5.893 -3.618 -10.069 1.00 84.88 85 ILE A N 1
ATOM 660 C CA . ILE A 1 85 ? 5.802 -2.933 -11.364 1.00 84.88 85 ILE A CA 1
ATOM 661 C C . ILE A 1 85 ? 7.207 -2.677 -11.914 1.00 84.88 85 ILE A C 1
ATOM 663 O O . ILE A 1 85 ? 7.440 -2.795 -13.118 1.00 84.88 85 ILE A O 1
ATOM 667 N N . ALA A 1 86 ? 8.175 -2.341 -11.053 1.00 81.81 86 ALA A N 1
ATOM 668 C CA . ALA A 1 86 ? 9.577 -2.177 -11.431 1.00 81.81 86 ALA A CA 1
ATOM 669 C C . ALA A 1 86 ? 10.134 -3.430 -12.117 1.00 81.81 86 ALA A C 1
ATOM 671 O O . ALA A 1 86 ? 10.697 -3.308 -13.204 1.00 81.81 86 ALA A O 1
ATOM 672 N N . PHE A 1 87 ? 9.856 -4.601 -11.542 1.00 85.81 87 PHE A N 1
ATOM 673 C CA . PHE A 1 87 ? 10.252 -5.922 -12.031 1.00 85.81 87 PHE A CA 1
ATOM 674 C C . PHE A 1 87 ? 9.393 -6.469 -13.184 1.00 85.81 87 PHE A C 1
ATOM 676 O O . PHE A 1 87 ? 9.589 -7.606 -13.595 1.00 85.81 87 PHE A O 1
ATOM 683 N N . GLY A 1 88 ? 8.478 -5.669 -13.738 1.00 81.81 88 GLY A N 1
ATOM 684 C CA . GLY A 1 88 ? 7.746 -6.011 -14.961 1.00 81.81 88 GLY A CA 1
ATOM 685 C C . GLY A 1 88 ? 6.359 -6.612 -14.744 1.00 81.81 88 GLY A C 1
ATOM 686 O O . GLY A 1 88 ? 5.719 -6.992 -15.721 1.00 81.81 88 GLY A O 1
ATOM 687 N N . CYS A 1 89 ? 5.852 -6.662 -13.507 1.00 83.44 89 CYS A N 1
ATOM 688 C CA . CYS A 1 89 ? 4.457 -7.030 -13.274 1.00 83.44 89 CYS A CA 1
ATOM 689 C C . CYS A 1 89 ? 3.525 -5.976 -13.904 1.00 83.44 89 CYS A C 1
ATOM 691 O O . CYS A 1 89 ? 3.689 -4.779 -13.628 1.00 83.44 89 CYS A O 1
ATOM 693 N N . PRO A 1 90 ? 2.542 -6.372 -14.735 1.00 82.62 90 PRO A N 1
ATOM 694 C CA . PRO A 1 90 ? 1.570 -5.434 -15.274 1.00 82.62 90 PRO A CA 1
ATOM 695 C C . PRO A 1 90 ? 0.788 -4.738 -14.157 1.00 82.62 90 PRO A C 1
ATOM 697 O O . PRO A 1 90 ? 0.321 -5.373 -13.213 1.00 82.62 90 PRO A O 1
ATOM 700 N N . VAL A 1 91 ? 0.560 -3.431 -14.303 1.00 79.56 91 VAL A N 1
ATOM 701 C CA . VAL A 1 91 ? -0.198 -2.624 -13.328 1.00 79.56 91 VAL A CA 1
ATOM 702 C C . VAL A 1 91 ? -1.556 -3.244 -12.973 1.00 79.56 91 VAL A C 1
ATOM 704 O O . VAL A 1 91 ? -1.847 -3.330 -11.780 1.00 79.56 91 VAL A O 1
ATOM 707 N N . PRO A 1 92 ? -2.376 -3.733 -13.930 1.00 78.50 92 PRO A N 1
ATOM 708 C CA . PRO A 1 92 ? -3.664 -4.344 -13.600 1.00 78.50 92 PRO A CA 1
ATOM 709 C C . PRO A 1 92 ? -3.528 -5.580 -12.701 1.00 78.50 92 PRO A C 1
ATOM 711 O O . PRO A 1 92 ? -4.350 -5.776 -11.810 1.00 78.50 92 PRO A O 1
ATOM 714 N N . VAL A 1 93 ? -2.464 -6.368 -12.888 1.00 81.62 93 VAL A N 1
ATOM 715 C CA . VAL A 1 93 ? -2.167 -7.567 -12.093 1.00 81.62 93 VAL A CA 1
ATOM 716 C C . VAL A 1 93 ? -1.753 -7.175 -10.676 1.00 81.62 93 VAL A C 1
ATOM 718 O O . VAL A 1 93 ? -2.332 -7.666 -9.707 1.00 81.62 93 VAL A O 1
ATOM 721 N N . THR A 1 94 ? -0.818 -6.228 -10.539 1.00 83.81 94 THR A N 1
ATOM 722 C CA . THR A 1 94 ? -0.417 -5.676 -9.234 1.00 83.81 94 THR A CA 1
ATOM 723 C C . THR A 1 94 ? -1.621 -5.118 -8.471 1.00 83.81 94 THR A C 1
ATOM 725 O O . THR A 1 94 ? -1.791 -5.407 -7.288 1.00 83.81 94 THR A O 1
ATOM 728 N N . VAL A 1 95 ? -2.485 -4.350 -9.141 1.00 79.12 95 VAL A N 1
ATOM 729 C CA . VAL A 1 95 ? -3.700 -3.764 -8.554 1.00 79.12 95 VAL A CA 1
ATOM 730 C C . VAL A 1 95 ? -4.682 -4.851 -8.110 1.00 79.12 95 VAL A C 1
ATOM 732 O O . VAL A 1 95 ? -5.165 -4.805 -6.979 1.00 79.12 95 VAL A O 1
ATOM 735 N N . ALA A 1 96 ? -4.958 -5.840 -8.966 1.00 80.12 96 ALA A N 1
ATOM 736 C CA . ALA A 1 96 ? -5.878 -6.934 -8.662 1.00 80.12 96 ALA A CA 1
ATOM 737 C C . ALA A 1 96 ? -5.437 -7.715 -7.417 1.00 80.12 96 ALA A C 1
ATOM 739 O O . ALA A 1 96 ? -6.246 -7.962 -6.522 1.00 80.12 96 ALA A O 1
ATOM 740 N N . LEU A 1 97 ? -4.142 -8.031 -7.320 1.00 82.25 97 LEU A N 1
ATOM 741 C CA . LEU A 1 97 ? -3.577 -8.724 -6.165 1.00 82.25 97 LEU A CA 1
ATOM 742 C C . LEU A 1 97 ? -3.614 -7.852 -4.907 1.00 82.25 97 LEU A C 1
ATOM 744 O O . LEU A 1 97 ? -4.001 -8.333 -3.848 1.00 82.25 97 LEU A O 1
ATOM 748 N N . ILE A 1 98 ? -3.295 -6.561 -4.996 1.00 83.69 98 ILE A N 1
ATOM 749 C CA . ILE A 1 98 ? -3.383 -5.643 -3.850 1.00 83.69 98 ILE A CA 1
ATOM 750 C C . ILE A 1 98 ? -4.817 -5.532 -3.331 1.00 83.69 98 ILE A C 1
ATOM 752 O O . ILE A 1 98 ? -5.040 -5.546 -2.121 1.00 83.69 98 ILE A O 1
ATOM 756 N N . TYR A 1 99 ? -5.807 -5.470 -4.218 1.00 77.31 99 TYR A N 1
ATOM 757 C CA . TYR A 1 99 ? -7.212 -5.392 -3.822 1.00 77.31 99 TYR A CA 1
ATOM 758 C C . TYR A 1 99 ? -7.777 -6.694 -3.248 1.00 77.31 99 TYR A C 1
ATOM 760 O O . TYR A 1 99 ? -8.932 -6.711 -2.828 1.00 77.31 99 TYR A O 1
ATOM 768 N N . THR A 1 100 ? -6.961 -7.742 -3.092 1.00 82.06 100 THR A N 1
ATOM 769 C CA . THR A 1 100 ? -7.282 -8.872 -2.204 1.00 82.06 100 THR A CA 1
ATOM 770 C C . THR A 1 100 ? -7.082 -8.555 -0.718 1.00 82.06 100 THR A C 1
ATOM 772 O O . THR A 1 100 ? -7.516 -9.324 0.139 1.00 82.06 100 THR A O 1
ATOM 775 N N . GLN A 1 101 ? -6.497 -7.400 -0.373 1.00 82.56 101 GLN A N 1
ATOM 776 C CA . GLN A 1 101 ? -6.302 -6.940 1.008 1.00 82.56 101 GLN A CA 1
ATOM 777 C C . GLN A 1 101 ? -7.557 -7.039 1.907 1.00 82.56 101 GLN A C 1
ATOM 779 O O . GLN A 1 101 ? -7.402 -7.429 3.070 1.00 82.56 101 GLN A O 1
ATOM 784 N N . PRO A 1 102 ? -8.798 -6.753 1.451 1.00 78.75 102 PRO A N 1
ATOM 785 C CA . PRO A 1 102 ? -9.998 -6.944 2.266 1.00 78.75 102 PRO A CA 1
ATOM 786 C C . PRO A 1 102 ? -10.190 -8.392 2.727 1.00 78.75 102 PRO A C 1
ATOM 788 O O . PRO A 1 102 ? -10.680 -8.613 3.831 1.00 78.75 102 PRO A O 1
ATOM 791 N N . PHE A 1 103 ? -9.758 -9.379 1.937 1.00 81.81 103 PHE A N 1
ATOM 792 C CA . PHE A 1 103 ? -9.828 -10.792 2.306 1.00 81.81 103 PHE A CA 1
ATOM 793 C C . PHE A 1 103 ? -8.841 -11.125 3.422 1.00 81.81 103 PHE A C 1
ATOM 795 O O . PHE A 1 103 ? -9.243 -11.686 4.438 1.00 81.81 103 PHE A O 1
ATOM 802 N N . PHE A 1 104 ? -7.584 -10.687 3.304 1.00 81.81 104 PHE A N 1
ATOM 803 C CA . PHE A 1 104 ? -6.604 -10.813 4.390 1.00 81.81 104 PHE A CA 1
ATOM 804 C C . PHE A 1 104 ? -7.064 -10.083 5.655 1.00 81.81 104 PHE A C 1
ATOM 806 O O . PHE A 1 104 ? -6.937 -10.605 6.758 1.00 81.81 104 PHE A O 1
ATOM 813 N N . THR A 1 105 ? -7.672 -8.907 5.500 1.00 82.62 105 THR A N 1
ATOM 814 C CA . THR A 1 105 ? -8.246 -8.143 6.616 1.00 82.62 105 THR A CA 1
ATOM 815 C C . THR A 1 105 ? -9.384 -8.916 7.288 1.00 82.62 105 THR A C 1
ATOM 817 O O . THR A 1 105 ? -9.430 -8.986 8.514 1.00 82.62 105 THR A O 1
ATOM 820 N N . ALA A 1 106 ? -10.268 -9.548 6.511 1.00 79.31 106 ALA A N 1
ATOM 821 C CA . ALA A 1 106 ? -11.342 -10.390 7.032 1.00 79.31 106 ALA A CA 1
ATOM 822 C C . ALA A 1 106 ? -10.800 -11.628 7.767 1.00 79.31 106 ALA A C 1
ATOM 824 O O . ALA A 1 106 ? -11.281 -11.947 8.853 1.00 79.31 106 ALA A O 1
ATOM 825 N N . VAL A 1 107 ? -9.768 -12.284 7.226 1.00 80.56 107 VAL A N 1
ATOM 826 C CA . VAL A 1 107 ? -9.095 -13.425 7.870 1.00 80.56 107 VAL A CA 1
ATOM 827 C C . VAL A 1 107 ? -8.430 -13.005 9.182 1.00 80.56 107 VAL A C 1
ATOM 829 O O . VAL A 1 107 ? -8.636 -13.654 10.202 1.00 80.56 107 VAL A O 1
ATOM 832 N N . ILE A 1 108 ? -7.690 -11.893 9.203 1.00 83.62 108 ILE A N 1
ATOM 833 C CA . ILE A 1 108 ? -7.065 -11.375 10.430 1.00 83.62 108 ILE A CA 1
ATOM 834 C C . ILE A 1 108 ? -8.135 -10.993 11.460 1.00 83.62 108 ILE A C 1
ATOM 836 O O . ILE A 1 108 ? -7.986 -11.308 12.639 1.00 83.62 108 ILE A O 1
ATOM 840 N N . SER A 1 109 ? -9.226 -10.350 11.031 1.00 80.06 109 SER A N 1
ATOM 841 C CA . SER A 1 109 ? -10.349 -9.981 11.904 1.00 80.06 109 SER A CA 1
ATOM 842 C C . SER A 1 109 ? -11.016 -11.214 12.527 1.00 80.06 109 SER A C 1
ATOM 844 O O . SER A 1 109 ? -11.311 -11.217 13.725 1.00 80.06 109 SER A O 1
ATOM 846 N N . PHE A 1 110 ? -11.165 -12.286 11.739 1.00 78.81 110 PHE A N 1
ATOM 847 C CA . PHE A 1 110 ? -11.629 -13.592 12.202 1.00 78.81 110 PHE A CA 1
ATOM 848 C C . PHE A 1 110 ? -10.686 -14.202 13.246 1.00 78.81 110 PHE A C 1
ATOM 850 O O . PHE A 1 110 ? -11.130 -14.523 14.346 1.00 78.81 110 PHE A O 1
ATOM 857 N N . LEU A 1 111 ? -9.390 -14.312 12.934 1.00 80.38 111 LEU A N 1
ATOM 858 C CA . LEU A 1 111 ? -8.389 -14.879 13.847 1.00 80.38 111 LEU A CA 1
ATOM 859 C C . LEU A 1 111 ? -8.247 -14.059 15.137 1.00 80.38 111 LEU A C 1
ATOM 861 O O . LEU A 1 111 ? -7.952 -14.606 16.192 1.00 80.38 111 LEU A O 1
ATOM 865 N N . SER A 1 112 ? -8.505 -12.752 15.063 1.00 85.44 112 SER A N 1
ATOM 866 C CA . SER A 1 112 ? -8.477 -11.841 16.212 1.00 85.44 112 SER A CA 1
ATOM 867 C C . SER A 1 112 ? -9.761 -11.868 17.053 1.00 85.44 112 SER A C 1
ATOM 869 O O . SER A 1 112 ? -9.866 -11.102 18.009 1.00 85.44 112 SER A O 1
ATOM 871 N N . GLY A 1 113 ? -10.771 -12.665 16.678 1.00 80.69 113 GLY A N 1
ATOM 872 C CA . GLY A 1 113 ? -12.051 -12.767 17.389 1.00 80.69 113 GLY A CA 1
ATOM 873 C C . GLY A 1 113 ? -12.910 -11.495 17.367 1.00 80.69 113 GLY A C 1
ATOM 874 O O . GLY A 1 113 ? -13.881 -11.400 18.116 1.00 80.69 113 GLY A O 1
ATOM 875 N N . ARG A 1 114 ? -12.574 -10.503 16.527 1.00 78.12 114 ARG A N 1
ATOM 876 C CA . ARG A 1 114 ? -13.265 -9.199 16.490 1.00 78.12 114 ARG A CA 1
ATOM 877 C C . ARG A 1 114 ? -14.588 -9.240 15.727 1.00 78.12 114 ARG A C 1
ATOM 879 O O . ARG A 1 114 ? -15.429 -8.369 15.932 1.00 78.12 114 ARG A O 1
ATOM 886 N N . GLU A 1 115 ? -14.799 -10.248 14.880 1.00 73.06 115 GLU A N 1
ATOM 887 C CA . GLU A 1 115 ? -16.050 -10.450 14.147 1.00 73.06 115 GLU A CA 1
ATOM 888 C C . GLU A 1 115 ? -16.571 -11.887 14.245 1.00 73.06 115 GLU A C 1
ATOM 890 O O . GLU A 1 115 ? -15.824 -12.851 14.088 1.00 73.06 115 GLU A O 1
ATOM 895 N N . LYS A 1 116 ? -17.896 -12.033 14.410 1.00 69.56 116 LYS A N 1
ATOM 896 C CA . LYS A 1 116 ? -18.580 -13.325 14.254 1.00 69.56 116 LYS A CA 1
ATOM 897 C C . LYS A 1 116 ? -18.625 -13.704 12.772 1.00 69.56 116 LYS A C 1
ATOM 899 O O . LYS A 1 116 ? -19.287 -13.044 11.956 1.00 69.56 116 LYS A O 1
ATOM 904 N N . THR A 1 117 ? -17.933 -14.780 12.427 1.00 63.12 117 THR A N 1
ATOM 905 C CA . THR A 1 117 ? -17.917 -15.368 11.088 1.00 63.12 117 THR A CA 1
ATOM 906 C C . THR A 1 117 ? -19.118 -16.279 10.870 1.00 63.12 117 THR A C 1
ATOM 908 O O . THR A 1 117 ? -19.505 -17.074 11.718 1.00 63.12 117 THR A O 1
ATOM 911 N N . SER A 1 118 ? -19.705 -16.167 9.682 1.00 77.38 118 SER A N 1
ATOM 912 C CA . SER A 1 118 ? -20.674 -17.120 9.143 1.00 77.38 118 SER A CA 1
ATOM 913 C C . SER A 1 118 ? -20.021 -17.809 7.950 1.00 77.38 118 SER A C 1
ATOM 915 O O . SER A 1 118 ? -19.308 -17.143 7.194 1.00 77.38 118 SER A O 1
ATOM 917 N N . ALA A 1 119 ? -20.298 -19.100 7.735 1.00 76.81 119 ALA A N 1
ATOM 918 C CA . ALA A 1 119 ? -19.819 -19.852 6.569 1.00 76.81 119 ALA A CA 1
ATOM 919 C C . ALA A 1 119 ? -20.089 -19.113 5.242 1.00 76.81 119 ALA A C 1
ATOM 921 O O . ALA A 1 119 ? -19.265 -19.130 4.331 1.00 76.81 119 ALA A O 1
ATOM 922 N N . ARG A 1 120 ? -21.191 -18.351 5.171 1.00 80.62 120 ARG A N 1
ATOM 923 C CA . ARG A 1 120 ? -21.532 -17.505 4.020 1.00 80.62 120 ARG A CA 1
ATOM 924 C C . ARG A 1 120 ? -20.536 -16.363 3.789 1.00 80.62 120 ARG A C 1
ATOM 926 O O . ARG A 1 120 ? -20.184 -16.095 2.646 1.00 80.62 120 ARG A O 1
ATOM 933 N N . LYS A 1 121 ? -20.076 -15.686 4.849 1.00 76.12 121 LYS A N 1
ATOM 934 C CA . LYS A 1 121 ? -19.077 -14.605 4.735 1.00 76.12 121 LYS A CA 1
ATOM 935 C C . LYS A 1 121 ? -17.733 -15.158 4.260 1.00 76.12 121 LYS A C 1
ATOM 937 O O . LYS A 1 121 ? -17.103 -14.550 3.405 1.00 76.12 121 LYS A O 1
ATOM 942 N N . LEU A 1 122 ? -17.338 -16.324 4.775 1.00 79.06 122 LEU A N 1
ATOM 943 C CA . LEU A 1 122 ? -16.104 -16.992 4.366 1.00 79.06 122 LEU A CA 1
ATOM 944 C C . LEU A 1 122 ? -16.157 -17.417 2.891 1.00 79.06 122 LEU A C 1
ATOM 946 O O . LEU A 1 122 ? -15.210 -17.165 2.156 1.00 79.06 122 LEU A O 1
ATOM 950 N N . ALA A 1 123 ? -17.282 -17.970 2.429 1.00 81.38 123 ALA A N 1
ATOM 951 C CA . ALA A 1 123 ? -17.460 -18.327 1.022 1.00 81.38 123 ALA A CA 1
ATOM 952 C C . ALA A 1 123 ? -17.333 -17.111 0.085 1.00 81.38 123 ALA A C 1
ATOM 954 O O . ALA A 1 123 ? -16.658 -17.196 -0.936 1.00 81.38 123 ALA A O 1
ATOM 955 N N . ILE A 1 124 ? -17.913 -15.959 0.447 1.00 83.31 124 ILE A N 1
ATOM 956 C CA . ILE A 1 124 ? -17.793 -14.717 -0.342 1.00 83.31 124 ILE A CA 1
ATOM 957 C C . ILE A 1 124 ? -16.333 -14.250 -0.421 1.00 83.31 124 ILE A C 1
ATOM 959 O O . ILE A 1 124 ? -15.870 -13.860 -1.491 1.00 83.31 124 ILE A O 1
ATOM 963 N N . VAL A 1 125 ? -15.605 -14.314 0.698 1.00 81.62 125 VAL A N 1
ATOM 964 C CA . VAL A 1 125 ? -14.172 -13.990 0.759 1.00 81.62 125 VAL A CA 1
ATOM 965 C C . VAL A 1 125 ? -13.376 -14.897 -0.185 1.00 81.62 125 VAL A C 1
ATOM 967 O O . VAL A 1 125 ? -12.607 -14.397 -1.000 1.00 81.62 125 VAL A O 1
ATOM 970 N N . LEU A 1 126 ? -13.609 -16.211 -0.137 1.00 81.62 126 LEU A N 1
ATOM 971 C CA . LEU A 1 126 ? -12.911 -17.185 -0.982 1.00 81.62 126 LEU A CA 1
ATOM 972 C C . LEU A 1 126 ? -13.210 -16.996 -2.476 1.00 81.62 126 LEU A C 1
ATOM 974 O O . LEU A 1 126 ? -12.288 -17.007 -3.287 1.00 81.62 126 LEU A O 1
ATOM 978 N N . VAL A 1 127 ? -14.475 -16.766 -2.844 1.00 85.00 127 VAL A N 1
ATOM 979 C CA . VAL A 1 127 ? -14.863 -16.486 -4.239 1.00 85.00 127 VAL A CA 1
ATOM 980 C C . VAL A 1 127 ? -14.199 -15.206 -4.742 1.00 85.00 127 VAL A C 1
ATOM 982 O O . VAL A 1 127 ? -13.700 -15.165 -5.864 1.00 85.00 127 VAL A O 1
ATOM 985 N N . GLY A 1 128 ? -14.145 -14.166 -3.910 1.00 82.25 128 GLY A N 1
ATOM 986 C CA . GLY A 1 128 ? -13.481 -12.918 -4.264 1.00 82.25 128 GLY A CA 1
ATOM 987 C C . GLY A 1 128 ? -11.961 -13.064 -4.416 1.00 82.25 128 GLY A C 1
ATOM 988 O O . GLY A 1 128 ? -11.395 -12.527 -5.368 1.00 82.25 128 GLY A O 1
ATOM 989 N N . MET A 1 129 ? -11.304 -13.837 -3.540 1.00 80.62 129 MET A N 1
ATOM 990 C CA . MET A 1 129 ? -9.883 -14.182 -3.688 1.00 80.62 129 MET A CA 1
ATOM 991 C C . MET A 1 129 ? -9.627 -14.930 -4.996 1.00 80.62 129 MET A C 1
ATOM 993 O O . MET A 1 129 ? -8.686 -14.606 -5.715 1.00 80.62 129 MET A O 1
ATOM 997 N N . PHE A 1 130 ? -10.488 -15.894 -5.325 1.00 82.25 130 PHE A N 1
ATOM 998 C CA . PHE A 1 130 ? -10.387 -16.661 -6.560 1.00 82.25 130 PHE A CA 1
ATOM 999 C C . PHE A 1 130 ? -10.569 -15.779 -7.802 1.00 82.25 130 PHE A C 1
ATOM 1001 O O . PHE A 1 130 ? -9.786 -15.871 -8.741 1.00 82.25 130 PHE A O 1
ATOM 1008 N N . GLY A 1 131 ? -11.539 -14.859 -7.790 1.00 80.88 131 GLY A N 1
ATOM 1009 C CA . GLY A 1 131 ? -11.733 -13.897 -8.878 1.00 80.88 131 GLY A CA 1
ATOM 1010 C C . GLY A 1 131 ? -10.524 -12.982 -9.092 1.00 80.88 131 GLY A C 1
ATOM 1011 O O . GLY A 1 131 ? -10.103 -12.773 -10.227 1.00 80.88 131 GLY A O 1
ATOM 1012 N N . ALA A 1 132 ? -9.918 -12.483 -8.013 1.00 76.62 132 ALA A N 1
ATOM 1013 C CA . ALA A 1 132 ? -8.700 -11.678 -8.101 1.00 76.62 132 ALA A CA 1
ATOM 1014 C C . ALA A 1 132 ? -7.490 -12.489 -8.596 1.00 76.62 132 ALA A C 1
ATOM 1016 O O . ALA A 1 132 ? -6.690 -11.979 -9.378 1.00 76.62 132 ALA A O 1
ATOM 1017 N N . PHE A 1 133 ? -7.379 -13.758 -8.191 1.00 77.00 133 PHE A N 1
ATOM 1018 C CA . PHE A 1 133 ? -6.371 -14.680 -8.711 1.00 77.00 133 PHE A CA 1
ATOM 1019 C C . PHE A 1 133 ? -6.545 -14.907 -10.219 1.00 77.00 133 PHE A C 1
ATOM 1021 O O . PHE A 1 133 ? -5.583 -14.770 -10.967 1.00 77.00 133 PHE A O 1
ATOM 1028 N N . LEU A 1 134 ? -7.765 -15.149 -10.703 1.00 79.12 134 LEU A N 1
ATOM 1029 C CA . LEU A 1 134 ? -8.029 -15.263 -12.142 1.00 79.12 134 LEU A CA 1
ATOM 1030 C C . LEU A 1 134 ? -7.691 -13.968 -12.894 1.00 79.12 134 LEU A C 1
ATOM 1032 O O . LEU A 1 134 ? -7.040 -14.010 -13.935 1.00 79.12 134 LEU A O 1
ATOM 1036 N N . ALA A 1 135 ? -8.075 -12.813 -12.343 1.00 71.94 135 ALA A N 1
ATOM 1037 C CA . ALA A 1 135 ? -7.772 -11.505 -12.924 1.00 71.94 135 ALA A CA 1
ATOM 1038 C C . ALA A 1 135 ? -6.265 -11.201 -12.974 1.00 71.94 135 ALA A C 1
ATOM 1040 O O . ALA A 1 135 ? -5.825 -10.420 -13.815 1.00 71.94 135 ALA A O 1
ATOM 1041 N N . SER A 1 136 ? -5.467 -11.822 -12.101 1.00 71.50 136 SER A N 1
ATOM 1042 C CA . SER A 1 136 ? -4.008 -11.690 -12.118 1.00 71.50 136 SER A CA 1
ATOM 1043 C C . SER A 1 136 ? -3.355 -12.362 -13.335 1.00 71.50 136 SER A C 1
ATOM 1045 O O . SER A 1 136 ? -2.194 -12.089 -13.625 1.00 71.50 136 SER A O 1
ATOM 1047 N N . GLY A 1 137 ? -4.080 -13.234 -14.049 1.00 69.75 137 GLY A N 1
ATOM 1048 C CA . GLY A 1 137 ? -3.550 -13.959 -15.204 1.00 69.75 137 GLY A CA 1
ATOM 1049 C C . GLY A 1 137 ? -2.426 -14.941 -14.859 1.00 69.75 137 GLY A C 1
ATOM 1050 O O . GLY A 1 137 ? -1.735 -15.400 -15.764 1.00 69.75 137 GLY A O 1
ATOM 1051 N N . LEU A 1 138 ? -2.229 -15.261 -13.572 1.00 66.56 138 LEU A N 1
ATOM 1052 C CA . LEU A 1 138 ? -1.262 -16.255 -13.109 1.00 66.56 138 LEU A CA 1
ATOM 1053 C C . LEU A 1 138 ? -1.675 -17.651 -13.596 1.00 66.56 138 LEU A C 1
ATOM 1055 O O . LEU A 1 138 ? -2.415 -18.374 -12.930 1.00 66.56 138 LEU A O 1
ATOM 1059 N N . THR A 1 139 ? -1.184 -18.048 -14.765 1.00 58.28 139 THR A N 1
ATOM 1060 C CA . THR A 1 139 ? -1.128 -19.455 -15.164 1.00 58.28 139 THR A CA 1
ATOM 1061 C C . THR A 1 139 ? 0.006 -20.139 -14.399 1.00 58.28 139 THR A C 1
ATOM 1063 O O . THR A 1 139 ? 1.099 -19.566 -14.340 1.00 58.28 139 THR A O 1
ATOM 1066 N N . PRO A 1 140 ? -0.204 -21.340 -13.824 1.00 50.25 140 PRO A N 1
ATOM 1067 C CA . PRO A 1 140 ? 0.894 -22.142 -13.296 1.00 50.25 140 PRO A CA 1
ATOM 1068 C C . PRO A 1 140 ? 1.943 -22.282 -14.400 1.00 50.25 140 PRO A C 1
ATOM 1070 O O . PRO A 1 140 ? 1.617 -22.757 -15.488 1.00 50.25 140 PRO A O 1
ATOM 1073 N N . GLN A 1 141 ? 3.161 -21.795 -14.160 1.00 45.25 141 GLN A N 1
ATOM 1074 C CA . GLN A 1 141 ? 4.268 -22.021 -15.085 1.00 45.25 141 GLN A CA 1
ATOM 1075 C C . GLN A 1 141 ? 4.449 -23.535 -15.240 1.00 45.25 141 GLN A C 1
ATOM 1077 O O . GLN A 1 141 ? 4.604 -24.238 -14.239 1.00 45.25 141 GLN A O 1
ATOM 1082 N N . GLN A 1 142 ? 4.345 -24.008 -16.484 1.00 37.75 142 GLN A N 1
ATOM 1083 C CA . GLN A 1 142 ? 4.840 -25.318 -16.903 1.00 37.75 142 GLN A CA 1
ATOM 1084 C C . GLN A 1 142 ? 6.360 -25.266 -17.022 1.00 37.75 142 GLN A C 1
ATOM 1086 O O . GLN A 1 142 ? 6.865 -24.220 -17.493 1.00 37.75 142 GLN A O 1
#

Radius of gyration: 18.37 Å; chains: 1; bounding box: 42×50×41 Å